Protein AF-A0A6P6IED6-F1 (afdb_monomer_lite)

InterPro domains:
  IPR001197 Large ribosomal subunit protein uL16, eukaryota/archaea [PIRSF005590] (1-145)
  IPR001197 Large ribosomal subunit protein uL16, eukaryota/archaea [PTHR11726] (31-152)
  IPR016180 Large ribosomal subunit protein uL16 domain [cd01433] (30-129)
  IPR036920 Large ribosomal subunit protein uL16 superfamily [G3DSA:3.90.1170.10] (1-31)
  IPR036920 Large ribosomal subunit protein uL16 superfamily [G3DSA:3.90.1170.10] (32-152)
  IPR036920 Large ribosomal subunit protein uL16 superfamily [SSF54686] (5-137)
  IPR047873 Large ribosomal subunit protein uL16 [PF00252] (30-129)

Organism: Puma concolor (NCBI:txid9696)

Structure (mmCIF, N/CA/C/O backbone):
data_AF-A0A6P6IED6-F1
#
_entry.id   AF-A0A6P6IED6-F1
#
loop_
_atom_site.group_PDB
_atom_site.id
_atom_site.type_symbol
_atom_site.label_atom_id
_atom_site.label_alt_id
_atom_site.label_comp_id
_atom_site.label_asym_id
_atom_site.label_entity_id
_atom_site.label_seq_id
_atom_site.pdbx_PDB_ins_code
_atom_site.Cartn_x
_atom_site.Cartn_y
_atom_site.Cartn_z
_atom_site.occupancy
_atom_site.B_iso_or_equiv
_atom_site.auth_seq_id
_atom_site.auth_comp_id
_atom_site.auth_asym_id
_atom_site.auth_atom_id
_atom_site.pdbx_PDB_model_num
ATOM 1 N N . MET A 1 1 ? 22.866 4.265 -9.797 1.00 45.56 1 MET A N 1
ATOM 2 C CA . MET A 1 1 ? 21.842 4.056 -10.848 1.00 45.56 1 MET A CA 1
ATOM 3 C C . MET A 1 1 ? 20.463 4.073 -10.211 1.00 45.56 1 MET A C 1
ATOM 5 O O . MET A 1 1 ? 20.158 3.174 -9.435 1.00 45.56 1 MET A O 1
ATOM 9 N N . GLY A 1 2 ? 19.690 5.131 -10.459 1.00 63.53 2 GLY A N 1
ATOM 10 C CA . GLY A 1 2 ? 18.388 5.345 -9.825 1.00 63.53 2 GLY A CA 1
ATOM 11 C C . GLY A 1 2 ? 17.349 4.283 -10.192 1.00 63.53 2 GLY A C 1
ATOM 12 O O . GLY A 1 2 ? 17.486 3.552 -11.174 1.00 63.53 2 GLY A O 1
ATOM 13 N N . HIS A 1 3 ? 16.295 4.196 -9.385 1.00 71.56 3 HIS A N 1
ATOM 14 C CA . HIS A 1 3 ? 15.111 3.421 -9.741 1.00 71.56 3 HIS A CA 1
ATOM 15 C C . HIS A 1 3 ? 14.351 4.121 -10.872 1.00 71.56 3 HIS A C 1
ATOM 17 O O . HIS A 1 3 ? 14.250 5.348 -10.888 1.00 71.56 3 HIS A O 1
ATOM 23 N N . HIS A 1 4 ? 13.789 3.343 -11.803 1.00 77.88 4 HIS A N 1
ATOM 24 C CA . HIS A 1 4 ? 12.856 3.892 -12.787 1.00 77.88 4 HIS A CA 1
ATOM 25 C C . HIS A 1 4 ? 11.674 4.571 -12.077 1.00 77.88 4 HIS A C 1
ATOM 27 O O . HIS A 1 4 ? 11.234 4.073 -11.033 1.00 77.88 4 HIS A O 1
ATOM 33 N N . PRO A 1 5 ? 11.120 5.659 -12.643 1.00 81.50 5 PRO A N 1
ATOM 34 C CA . PRO A 1 5 ? 9.995 6.347 -12.033 1.00 81.50 5 PRO A CA 1
ATOM 35 C C . PRO A 1 5 ? 8.800 5.394 -11.848 1.00 81.50 5 PRO A C 1
ATOM 37 O O . PRO A 1 5 ? 8.508 4.607 -12.756 1.00 81.50 5 PRO A O 1
ATOM 40 N N . PRO A 1 6 ? 8.048 5.484 -10.733 1.00 77.56 6 PRO A N 1
ATOM 41 C CA . PRO A 1 6 ? 6.938 4.570 -10.447 1.00 77.56 6 PRO A CA 1
ATOM 42 C C . PRO A 1 6 ? 5.853 4.515 -11.532 1.00 77.56 6 PRO A C 1
ATOM 44 O O . PRO A 1 6 ? 5.178 3.497 -11.672 1.00 77.56 6 PRO A O 1
ATOM 47 N N . ARG A 1 7 ? 5.724 5.571 -12.351 1.00 78.62 7 ARG A N 1
ATOM 48 C CA . ARG A 1 7 ? 4.778 5.641 -13.479 1.00 78.62 7 ARG A CA 1
ATOM 49 C C . ARG A 1 7 ? 4.926 4.477 -14.467 1.00 78.62 7 ARG A C 1
ATOM 51 O O . ARG A 1 7 ? 3.929 4.025 -15.018 1.00 78.62 7 ARG A O 1
ATOM 58 N N . CYS A 1 8 ? 6.144 3.958 -14.652 1.00 83.19 8 CYS A N 1
ATOM 59 C CA . CYS A 1 8 ? 6.416 2.831 -15.550 1.00 83.19 8 CYS A CA 1
ATOM 60 C C . CYS A 1 8 ? 5.739 1.529 -15.086 1.00 83.19 8 CYS A C 1
ATOM 62 O O . CYS A 1 8 ? 5.465 0.656 -15.905 1.00 83.19 8 CYS A O 1
ATOM 64 N N . TYR A 1 9 ? 5.451 1.406 -13.786 1.00 83.38 9 TYR A N 1
ATOM 65 C CA . TYR A 1 9 ? 4.943 0.184 -13.152 1.00 83.38 9 TYR A CA 1
ATOM 66 C C . TYR A 1 9 ? 3.594 0.385 -12.460 1.00 83.38 9 TYR A C 1
ATOM 68 O O . TYR A 1 9 ? 3.174 -0.463 -11.676 1.00 83.38 9 TYR A O 1
ATOM 76 N N . TRP A 1 10 ? 2.924 1.509 -12.721 1.00 77.75 10 TRP A N 1
ATOM 77 C CA . TRP A 1 10 ? 1.711 1.885 -11.999 1.00 77.75 10 TRP A CA 1
ATOM 78 C C . TRP A 1 10 ? 0.538 0.934 -12.277 1.00 77.75 10 TRP A C 1
ATOM 80 O O . TRP A 1 10 ? -0.218 0.593 -11.370 1.00 77.75 10 TRP A O 1
ATOM 90 N N . TYR A 1 11 ? 0.422 0.451 -13.515 1.00 83.75 11 TYR A N 1
ATOM 91 C CA . TYR A 1 11 ? -0.678 -0.407 -13.947 1.00 83.75 11 TYR A CA 1
ATOM 92 C C . TYR A 1 11 ? -0.286 -1.886 -13.994 1.00 83.75 11 TYR A C 1
ATOM 94 O O . TYR A 1 11 ? 0.774 -2.263 -14.500 1.00 83.75 11 TYR A O 1
ATOM 102 N N . CYS A 1 12 ? -1.190 -2.752 -13.532 1.00 85.75 12 CYS A N 1
ATOM 103 C CA . CYS A 1 12 ? -1.029 -4.204 -13.590 1.00 85.75 12 CYS A CA 1
ATOM 104 C C . CYS A 1 12 ? -1.282 -4.740 -15.011 1.00 85.75 12 CYS A C 1
ATOM 106 O O . CYS A 1 12 ? -2.368 -5.231 -15.291 1.00 85.75 12 CYS A O 1
ATOM 108 N N . LYS A 1 13 ? -0.283 -4.664 -15.901 1.00 88.00 13 LYS A N 1
ATOM 109 C CA . LYS A 1 13 ? -0.409 -5.126 -17.301 1.00 88.00 13 LYS A CA 1
ATOM 110 C C . LYS A 1 13 ? 0.009 -6.587 -17.514 1.00 88.00 13 LYS A C 1
ATOM 112 O O . LYS A 1 13 ? -0.632 -7.330 -18.243 1.00 88.00 13 LYS A O 1
ATOM 117 N N . ASN A 1 14 ? 1.089 -7.010 -16.859 1.00 87.94 14 ASN A N 1
ATOM 118 C CA . ASN A 1 14 ? 1.697 -8.325 -17.091 1.00 87.94 14 ASN A CA 1
ATOM 119 C C . ASN A 1 14 ? 1.088 -9.409 -16.189 1.00 87.94 14 ASN A C 1
ATOM 121 O O . ASN A 1 14 ? 0.513 -9.108 -15.141 1.00 87.94 14 ASN A O 1
ATOM 125 N N . LYS A 1 15 ? 1.300 -10.691 -16.510 1.00 88.94 15 LYS A N 1
ATOM 126 C CA . LYS A 1 15 ? 0.989 -11.809 -15.594 1.00 88.94 15 LYS A CA 1
ATOM 127 C C . LYS A 1 15 ? 1.774 -11.689 -14.278 1.00 88.94 15 LYS A C 1
ATOM 129 O O . LYS A 1 15 ? 2.833 -11.055 -14.230 1.00 88.94 15 LYS A O 1
ATOM 134 N N . ARG A 1 16 ? 1.240 -12.259 -13.189 1.00 84.94 16 ARG A N 1
ATOM 135 C CA . ARG A 1 16 ? 1.924 -12.265 -11.884 1.00 84.94 16 ARG A CA 1
ATOM 136 C C . ARG A 1 16 ? 3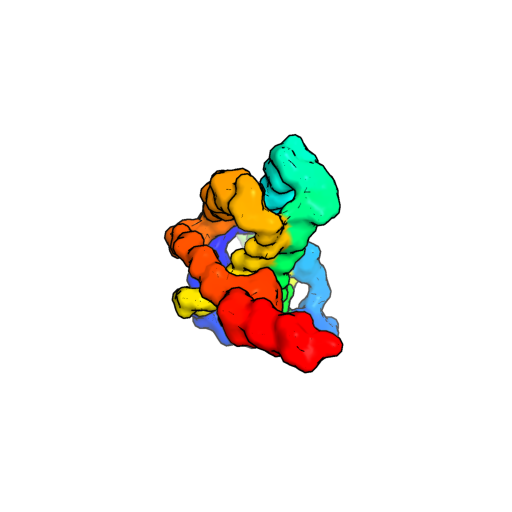.242 -13.033 -12.013 1.00 84.94 16 ARG A C 1
ATOM 138 O O . ARG A 1 16 ? 3.270 -14.143 -12.525 1.00 84.94 16 ARG A O 1
ATOM 145 N N . ARG A 1 17 ? 4.322 -12.418 -11.539 1.00 82.81 17 ARG A N 1
ATOM 146 C CA . ARG A 1 17 ? 5.666 -13.007 -11.459 1.00 82.81 17 ARG A CA 1
ATOM 147 C C . ARG A 1 17 ? 6.138 -12.925 -10.009 1.00 82.81 17 ARG A C 1
ATOM 149 O O . ARG A 1 17 ? 6.575 -11.838 -9.626 1.00 82.81 17 ARG A O 1
ATOM 156 N N . PRO A 1 18 ? 5.928 -13.966 -9.186 1.00 81.56 18 PRO A N 1
ATOM 157 C CA . PRO A 1 18 ? 6.384 -13.972 -7.803 1.00 81.56 18 PRO A CA 1
ATOM 158 C C . PRO A 1 18 ? 7.907 -14.110 -7.727 1.00 81.56 18 PRO A C 1
ATOM 160 O O . PRO A 1 18 ? 8.547 -14.523 -8.697 1.00 81.56 18 PRO A O 1
ATOM 163 N N . LYS A 1 19 ? 8.494 -13.798 -6.566 1.00 67.81 19 LYS A N 1
ATOM 164 C CA . LYS A 1 19 ? 9.840 -14.296 -6.265 1.00 67.81 19 LYS A CA 1
ATOM 165 C C . LYS A 1 19 ? 9.849 -15.814 -6.387 1.00 67.81 19 LYS A C 1
ATOM 167 O O . LYS A 1 19 ? 8.974 -16.491 -5.859 1.00 67.81 19 LYS A O 1
ATOM 172 N N . SER A 1 20 ? 10.871 -16.320 -7.044 1.00 64.31 20 SER A N 1
ATOM 173 C CA . SER A 1 20 ? 11.161 -17.741 -7.169 1.00 64.31 20 SER A CA 1
ATOM 174 C C . SER A 1 20 ? 12.674 -17.916 -7.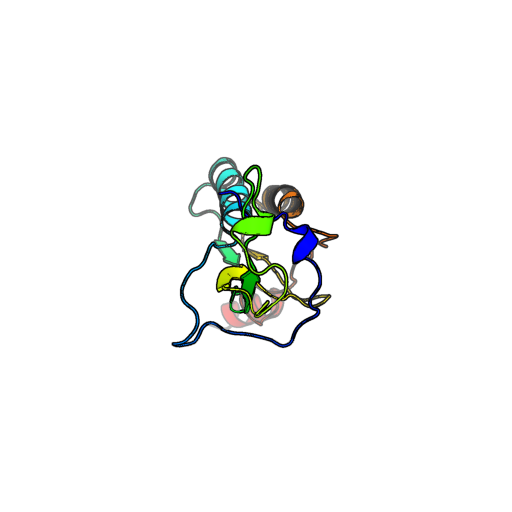101 1.00 64.31 20 SER A C 1
ATOM 176 O O . SER A 1 20 ? 13.411 -16.926 -7.033 1.00 64.31 20 SER A O 1
ATOM 178 N N . CYS A 1 21 ? 13.163 -19.155 -7.152 1.00 54.38 21 CYS A N 1
ATOM 179 C CA . CYS A 1 21 ? 14.597 -19.435 -7.278 1.00 54.38 21 CYS A CA 1
ATOM 180 C C . CYS A 1 21 ? 15.263 -18.661 -8.435 1.00 54.38 21 CYS A C 1
ATOM 182 O O . CYS A 1 21 ? 16.455 -18.373 -8.356 1.00 54.38 21 CYS A O 1
ATOM 184 N N . PHE A 1 22 ? 14.481 -18.236 -9.433 1.00 42.09 22 PHE A N 1
ATOM 185 C CA . PHE A 1 22 ? 14.917 -17.480 -10.605 1.00 42.09 22 PHE A CA 1
ATOM 186 C C . PHE A 1 22 ? 14.984 -15.945 -10.411 1.00 42.09 22 PHE A C 1
ATOM 188 O O . PHE A 1 22 ? 15.583 -15.262 -11.238 1.00 42.09 22 PHE A O 1
ATOM 195 N N . CYS A 1 23 ? 14.413 -15.369 -9.337 1.00 46.62 23 CYS A N 1
ATOM 196 C CA . CYS A 1 23 ? 14.304 -13.908 -9.147 1.00 46.62 23 CYS A CA 1
ATOM 197 C C . CYS A 1 23 ? 14.650 -13.463 -7.707 1.00 46.62 23 CYS A C 1
ATOM 199 O O . CYS A 1 23 ? 13.837 -13.637 -6.795 1.00 46.62 23 CYS A O 1
ATOM 201 N N . ARG A 1 24 ? 15.813 -12.817 -7.492 1.00 35.38 24 ARG A N 1
ATOM 202 C CA . ARG A 1 24 ? 16.283 -12.326 -6.172 1.00 35.38 24 ARG A CA 1
ATOM 203 C C . ARG A 1 24 ? 16.498 -10.793 -6.167 1.00 35.38 24 ARG A C 1
ATOM 205 O O . ARG A 1 24 ? 17.154 -10.275 -7.061 1.00 35.38 24 ARG A O 1
ATOM 212 N N . GLY A 1 25 ? 15.962 -10.084 -5.157 1.00 32.91 25 GLY A N 1
ATOM 213 C CA . GLY A 1 25 ? 16.173 -8.637 -4.883 1.00 32.91 25 GLY A CA 1
ATOM 214 C C . GLY A 1 25 ? 14.882 -7.824 -4.632 1.00 32.91 25 GLY A C 1
ATOM 215 O O . GLY A 1 25 ? 13.945 -7.949 -5.420 1.00 32.91 25 GLY A O 1
ATOM 216 N N . VAL A 1 26 ? 14.792 -7.029 -3.537 1.00 37.03 26 VAL A N 1
ATOM 217 C CA . VAL A 1 26 ? 13.568 -6.264 -3.146 1.00 37.03 26 VAL A CA 1
ATOM 218 C C . VAL A 1 26 ? 13.799 -4.959 -2.384 1.00 37.03 26 VAL A C 1
ATOM 220 O O . VAL A 1 26 ? 14.427 -4.983 -1.331 1.00 37.03 26 VAL A O 1
ATOM 223 N N . PRO A 1 27 ? 13.158 -3.863 -2.827 1.00 45.56 27 PRO A N 1
ATOM 224 C CA . PRO A 1 27 ? 12.800 -2.721 -1.995 1.00 45.56 27 PRO A CA 1
ATOM 225 C C . PRO A 1 27 ? 11.309 -2.721 -1.590 1.00 45.56 27 PRO A C 1
ATOM 227 O O . PRO A 1 27 ? 10.420 -2.987 -2.401 1.00 45.56 27 PRO A O 1
ATOM 230 N N . ASP A 1 28 ? 11.059 -2.392 -0.321 1.00 52.72 28 ASP A N 1
ATOM 231 C CA . ASP A 1 28 ? 9.759 -2.433 0.361 1.00 52.72 28 ASP A CA 1
ATOM 232 C C . ASP A 1 28 ? 8.982 -1.108 0.328 1.00 52.72 28 ASP A C 1
ATOM 234 O O . ASP A 1 28 ? 9.545 -0.023 0.163 1.00 52.72 28 ASP A O 1
ATOM 238 N N . ALA A 1 29 ? 7.679 -1.178 0.632 1.00 65.00 29 ALA A N 1
ATOM 239 C CA . ALA A 1 29 ? 6.800 -0.035 0.916 1.00 65.00 29 ALA A CA 1
ATOM 240 C C . ALA A 1 29 ? 7.116 0.656 2.263 1.00 65.00 29 ALA A C 1
ATOM 242 O O . ALA A 1 29 ? 6.242 0.969 3.075 1.00 65.00 29 ALA A O 1
ATOM 243 N N . LYS A 1 30 ? 8.402 0.890 2.510 1.00 78.19 30 LYS A N 1
ATOM 244 C CA . LYS A 1 30 ? 8.964 1.392 3.761 1.00 78.19 30 LYS A CA 1
ATOM 245 C C . LYS A 1 30 ? 8.532 2.833 4.048 1.00 78.19 30 LYS A C 1
ATOM 247 O O . LYS A 1 30 ? 8.238 3.168 5.192 1.00 78.19 30 LYS A O 1
ATOM 252 N N . ALA A 1 31 ? 8.421 3.667 3.010 1.00 82.00 31 ALA A N 1
ATOM 253 C CA . ALA A 1 31 ? 8.125 5.095 3.146 1.00 82.00 31 ALA A CA 1
ATOM 254 C C . ALA A 1 31 ? 6.747 5.383 3.767 1.00 82.00 31 ALA A C 1
ATOM 256 O O . ALA A 1 31 ? 6.636 6.250 4.634 1.00 82.00 31 ALA A O 1
ATOM 257 N N . VAL A 1 32 ? 5.710 4.638 3.367 1.00 86.12 32 VAL A N 1
ATOM 258 C CA . VAL A 1 32 ? 4.346 4.788 3.904 1.00 86.12 32 VAL A CA 1
ATOM 259 C C . VAL A 1 32 ? 4.337 4.461 5.395 1.00 86.12 32 VAL A C 1
ATOM 261 O O . VAL A 1 32 ? 3.905 5.272 6.214 1.00 86.12 32 VAL A O 1
ATOM 264 N N . ARG A 1 33 ? 4.873 3.287 5.753 1.00 90.12 33 ARG A N 1
ATOM 265 C CA . ARG A 1 33 ? 4.908 2.812 7.138 1.00 90.12 33 ARG A CA 1
ATOM 266 C C . ARG A 1 33 ? 5.718 3.749 8.031 1.00 90.12 33 ARG A C 1
ATOM 268 O O . ARG A 1 33 ? 5.280 4.056 9.132 1.00 90.12 33 ARG A O 1
ATOM 275 N N . MET A 1 34 ? 6.867 4.235 7.557 1.00 92.06 34 MET A N 1
ATOM 276 C CA . MET A 1 34 ? 7.686 5.200 8.298 1.00 92.06 34 MET A CA 1
ATOM 277 C C . MET A 1 34 ? 6.962 6.529 8.521 1.00 92.06 34 MET A C 1
ATOM 279 O O . MET A 1 34 ? 7.047 7.080 9.614 1.00 92.06 34 MET A O 1
ATOM 283 N N . CYS A 1 35 ? 6.246 7.036 7.513 1.00 92.31 35 CYS A N 1
ATOM 284 C CA . CYS A 1 35 ? 5.482 8.276 7.630 1.00 92.31 35 CYS A CA 1
ATOM 285 C C . CYS A 1 35 ? 4.380 8.153 8.687 1.00 92.31 35 CYS A C 1
ATOM 287 O O . CYS A 1 35 ? 4.294 8.999 9.578 1.00 92.31 35 CYS A O 1
ATOM 289 N N . ALA A 1 36 ? 3.611 7.063 8.629 1.00 92.38 36 ALA A N 1
ATOM 290 C CA . ALA A 1 36 ? 2.555 6.797 9.592 1.00 92.38 36 ALA A CA 1
ATOM 291 C C . ALA A 1 36 ? 3.114 6.624 11.017 1.00 92.38 36 ALA A C 1
ATOM 293 O O . ALA A 1 36 ? 2.653 7.270 11.955 1.00 92.38 36 ALA A O 1
ATOM 294 N N . ASN A 1 37 ? 4.174 5.823 11.164 1.00 94.50 37 ASN A N 1
ATOM 295 C CA . ASN A 1 37 ? 4.810 5.568 12.454 1.00 94.50 37 ASN A CA 1
ATOM 296 C C . ASN A 1 37 ? 5.384 6.846 13.082 1.00 94.50 37 ASN A C 1
ATOM 298 O O . ASN A 1 37 ? 5.193 7.092 14.265 1.00 94.50 37 ASN A O 1
ATOM 302 N N . LYS A 1 38 ? 6.059 7.693 12.293 1.00 94.88 38 LYS A N 1
ATOM 303 C CA . LYS A 1 38 ? 6.687 8.922 12.803 1.00 94.88 38 LYS A CA 1
ATOM 304 C C . LYS A 1 38 ? 5.667 9.879 13.426 1.00 94.88 38 LYS A C 1
ATOM 306 O O . LYS A 1 38 ? 5.964 10.488 14.448 1.00 94.88 38 LYS A O 1
ATOM 311 N N . TYR A 1 39 ? 4.493 10.028 12.814 1.00 95.31 39 TYR A N 1
ATOM 312 C CA . TYR A 1 39 ? 3.447 10.897 13.353 1.00 95.31 39 TYR A CA 1
ATOM 313 C C . TYR A 1 39 ? 2.778 10.274 14.583 1.00 95.31 39 TYR A C 1
ATOM 315 O O . TYR A 1 39 ? 2.686 10.923 15.619 1.00 95.31 39 TYR A O 1
ATOM 323 N N . MET A 1 40 ? 2.407 8.995 14.506 1.00 94.19 40 MET A N 1
ATOM 324 C CA . MET A 1 40 ? 1.712 8.320 15.603 1.00 94.19 40 MET A CA 1
ATOM 325 C C . MET A 1 40 ? 2.560 8.192 16.872 1.00 94.19 40 MET A C 1
ATOM 327 O O . MET A 1 40 ? 2.039 8.403 17.961 1.00 94.19 40 MET A O 1
ATOM 331 N N . VAL A 1 41 ? 3.870 7.933 16.756 1.00 95.81 41 VAL A N 1
ATOM 332 C CA . VAL A 1 41 ? 4.775 7.926 17.921 1.00 95.81 41 VAL A CA 1
ATOM 333 C C . VAL A 1 41 ? 4.828 9.300 18.588 1.00 95.81 41 VAL A C 1
ATOM 335 O O . VAL A 1 41 ? 4.852 9.371 19.812 1.00 95.81 41 VAL A O 1
ATOM 338 N N . LYS A 1 42 ? 4.816 10.385 17.802 1.00 94.94 42 LYS A N 1
ATOM 339 C CA . LYS A 1 42 ? 4.847 11.752 18.335 1.00 94.94 42 LYS A CA 1
ATOM 340 C C . LYS A 1 42 ? 3.540 12.129 19.040 1.00 94.94 42 LYS A C 1
ATOM 342 O O . LYS A 1 42 ? 3.593 12.811 20.053 1.00 94.94 42 LYS A O 1
ATOM 347 N N . SER A 1 43 ? 2.394 11.727 18.492 1.00 92.44 43 SER A N 1
ATOM 348 C CA . SER A 1 43 ? 1.080 12.144 18.999 1.00 92.44 43 SER A CA 1
ATOM 349 C C . SER A 1 43 ? 0.530 11.237 20.098 1.00 92.44 43 SER A C 1
ATOM 351 O O . SER A 1 43 ? -0.007 11.730 21.080 1.00 92.44 43 SER A O 1
ATOM 353 N N . CYS A 1 44 ? 0.645 9.918 19.944 1.00 91.06 44 CYS A N 1
ATOM 354 C CA . CYS A 1 44 ? -0.041 8.941 20.796 1.00 91.06 44 CYS A CA 1
ATOM 355 C C . CYS A 1 44 ? 0.912 8.107 21.665 1.00 91.06 44 CYS A C 1
ATOM 357 O O . CYS A 1 44 ? 0.448 7.287 22.456 1.00 91.06 44 CYS A O 1
ATOM 359 N N . GLY A 1 45 ? 2.227 8.267 21.493 1.00 92.31 45 GLY A N 1
ATOM 360 C CA . GLY A 1 45 ? 3.230 7.387 22.090 1.00 92.31 45 GLY A CA 1
ATOM 361 C C . GLY A 1 45 ? 3.337 6.039 21.368 1.00 92.31 45 GLY A C 1
ATOM 362 O O . GLY A 1 45 ? 2.460 5.639 20.602 1.00 92.31 45 GLY A O 1
ATOM 363 N N . LYS A 1 46 ? 4.447 5.328 21.589 1.00 91.12 46 LYS A N 1
ATOM 364 C CA . LYS A 1 46 ? 4.784 4.082 20.875 1.00 91.12 46 LYS A CA 1
ATOM 365 C C . LYS A 1 46 ? 3.762 2.958 21.097 1.00 91.12 46 LYS A C 1
ATOM 367 O O . LYS A 1 46 ? 3.486 2.215 20.161 1.00 91.12 46 LYS A O 1
ATOM 372 N N . ASP A 1 47 ? 3.178 2.885 22.290 1.00 92.12 47 ASP A N 1
ATOM 373 C CA . ASP A 1 47 ? 2.245 1.820 22.689 1.00 92.12 47 ASP A CA 1
ATOM 374 C C . ASP A 1 47 ? 0.770 2.199 22.461 1.00 92.12 47 ASP A C 1
ATOM 376 O O . ASP A 1 47 ? -0.142 1.412 22.707 1.00 92.12 47 ASP A O 1
ATOM 380 N N . GLY A 1 48 ? 0.512 3.413 21.964 1.00 91.12 48 GLY A N 1
ATOM 381 C CA . GLY A 1 48 ? -0.840 3.937 21.763 1.00 91.12 48 GLY A CA 1
ATOM 382 C C . GL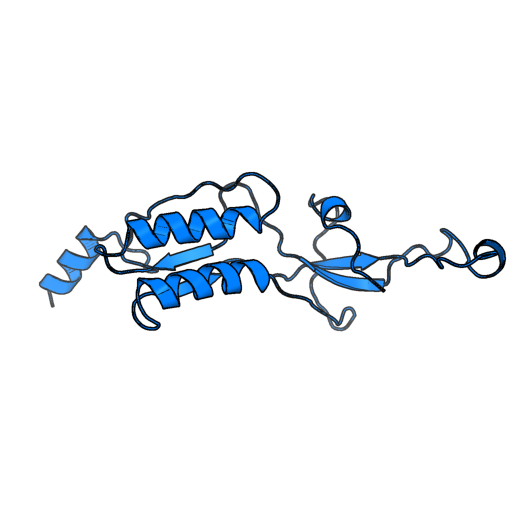Y A 1 48 ? -1.540 3.437 20.496 1.00 91.12 48 GLY A C 1
ATOM 383 O O . GLY A 1 48 ? -2.701 3.791 20.260 1.00 91.12 48 GLY A O 1
ATOM 384 N N . PHE A 1 49 ? -0.851 2.666 19.649 1.00 94.62 49 PHE A N 1
ATOM 385 C CA . PHE A 1 49 ? -1.349 2.290 18.330 1.00 94.62 49 PHE A CA 1
ATOM 386 C C . PHE A 1 49 ? -0.712 1.008 17.778 1.00 94.62 49 PHE A C 1
ATOM 388 O O . PHE A 1 49 ? 0.408 0.640 18.118 1.00 94.62 49 PHE A O 1
ATOM 395 N N . CYS A 1 50 ? -1.401 0.369 16.831 1.00 92.94 50 CYS A N 1
ATOM 396 C CA . CYS A 1 50 ? -0.856 -0.724 16.033 1.00 92.94 50 CYS A CA 1
ATOM 397 C C . CYS A 1 50 ? -1.074 -0.459 14.537 1.00 92.94 50 CYS A C 1
ATOM 399 O O . CYS A 1 50 ? -2.198 -0.205 14.102 1.00 92.94 50 CYS A O 1
ATOM 401 N N . ILE A 1 51 ? 0.001 -0.512 13.741 1.00 93.00 51 ILE A N 1
ATOM 402 C CA . ILE A 1 51 ? -0.037 -0.348 12.277 1.00 93.00 51 ILE A CA 1
ATOM 403 C C . ILE A 1 51 ? 0.259 -1.691 11.621 1.00 93.00 51 ILE A C 1
ATOM 405 O O . ILE A 1 51 ? 1.330 -2.266 11.825 1.00 93.00 51 ILE A O 1
ATOM 409 N N . GLN A 1 52 ? -0.639 -2.134 10.745 1.00 91.56 52 GLN A N 1
ATOM 410 C CA . GLN A 1 52 ? -0.460 -3.327 9.932 1.00 91.56 52 GLN A CA 1
ATOM 411 C C . GLN A 1 52 ? -0.570 -2.990 8.442 1.00 91.56 52 GLN A C 1
ATOM 413 O O . GLN A 1 52 ? -1.596 -2.513 7.955 1.00 91.56 52 GLN A O 1
ATOM 418 N N . MET A 1 53 ? 0.489 -3.294 7.694 1.00 89.69 53 MET A N 1
ATOM 419 C CA . MET A 1 53 ? 0.436 -3.317 6.232 1.00 89.69 53 MET A CA 1
ATOM 420 C C . MET A 1 53 ? -0.224 -4.628 5.806 1.00 89.69 53 MET A C 1
ATOM 422 O O . MET A 1 53 ? 0.240 -5.703 6.179 1.00 89.69 53 MET A O 1
ATOM 426 N N . ARG A 1 54 ? -1.337 -4.546 5.072 1.00 89.00 54 ARG A N 1
ATOM 427 C CA . ARG A 1 54 ? -2.128 -5.726 4.681 1.00 89.00 54 ARG A CA 1
ATOM 428 C C . ARG A 1 54 ? -1.633 -6.351 3.381 1.00 89.00 54 ARG A C 1
ATOM 430 O O . ARG A 1 54 ? -1.770 -7.555 3.184 1.00 89.00 54 ARG A O 1
ATOM 437 N N . PHE A 1 55 ? -1.043 -5.554 2.494 1.00 85.06 55 PHE A N 1
ATOM 438 C CA . PHE A 1 55 ? -0.474 -6.061 1.252 1.00 85.06 55 PHE A CA 1
ATOM 439 C C . PHE A 1 55 ? 0.954 -6.570 1.450 1.00 85.06 55 PHE A C 1
ATOM 441 O O . PHE A 1 55 ? 1.705 -6.047 2.271 1.00 85.06 55 PHE A O 1
ATOM 448 N N . HIS A 1 56 ? 1.345 -7.539 0.625 1.00 83.81 56 HIS A N 1
ATOM 449 C CA . HIS A 1 56 ? 2.719 -8.023 0.540 1.00 83.81 56 HIS A CA 1
ATOM 450 C C . HIS A 1 56 ? 3.250 -7.877 -0.896 1.00 83.81 56 HIS A C 1
ATOM 452 O O . HIS A 1 56 ? 2.551 -8.229 -1.855 1.00 83.81 56 HIS A O 1
ATOM 458 N N . PRO A 1 57 ? 4.470 -7.340 -1.083 1.00 85.38 57 PRO A N 1
ATOM 459 C CA . PRO A 1 57 ? 5.049 -7.120 -2.401 1.00 85.38 57 PRO A CA 1
ATOM 460 C C . PRO A 1 57 ? 5.660 -8.413 -2.955 1.00 85.38 57 PRO A C 1
ATOM 462 O O . PRO A 1 57 ? 6.862 -8.648 -2.872 1.00 85.38 57 PRO A O 1
ATOM 465 N N . PHE A 1 58 ? 4.826 -9.269 -3.545 1.00 83.81 58 PHE A N 1
ATOM 466 C CA . PHE A 1 58 ? 5.304 -10.516 -4.148 1.00 83.81 58 PHE A CA 1
ATOM 467 C C . PHE A 1 58 ? 5.717 -10.374 -5.612 1.00 83.81 58 PHE A C 1
ATOM 469 O O . PHE A 1 58 ? 6.507 -11.180 -6.096 1.00 83.81 58 PHE A O 1
ATOM 476 N N . HIS A 1 59 ? 5.201 -9.378 -6.336 1.00 85.62 59 HIS A N 1
ATOM 477 C CA . HIS A 1 59 ? 5.417 -9.288 -7.775 1.00 85.62 59 HIS A CA 1
ATOM 478 C C . HIS A 1 59 ? 6.751 -8.624 -8.114 1.00 85.62 59 HIS A C 1
ATOM 480 O O . HIS A 1 59 ? 6.967 -7.477 -7.749 1.00 85.62 59 HIS A O 1
ATOM 486 N N . VAL A 1 60 ? 7.611 -9.309 -8.864 1.00 86.69 60 VAL A N 1
ATOM 487 C CA . VAL A 1 60 ? 8.908 -8.792 -9.311 1.00 86.69 60 VAL A CA 1
ATOM 488 C C . VAL A 1 60 ? 8.768 -7.998 -10.614 1.00 86.69 60 VAL A C 1
ATOM 490 O O . VAL A 1 60 ? 8.178 -8.471 -11.589 1.00 86.69 60 VAL A O 1
ATOM 493 N N . ILE A 1 61 ? 9.349 -6.800 -10.626 1.00 86.00 61 ILE A N 1
ATOM 494 C CA . ILE A 1 61 ? 9.507 -5.924 -11.786 1.00 86.00 61 ILE A CA 1
ATOM 495 C C . ILE A 1 61 ? 10.828 -6.233 -12.474 1.00 86.00 61 ILE A C 1
ATOM 497 O O . ILE A 1 61 ? 11.861 -6.381 -11.815 1.00 86.00 61 ILE A O 1
ATOM 501 N N . LEU A 1 62 ? 10.796 -6.255 -13.805 1.00 87.00 62 LEU A N 1
ATOM 502 C CA . LEU A 1 62 ? 11.977 -6.443 -14.634 1.00 87.00 62 LEU A CA 1
ATOM 503 C C . LEU A 1 62 ? 12.281 -5.190 -15.445 1.00 87.00 62 LEU A C 1
ATOM 505 O O . LEU A 1 62 ? 11.367 -4.475 -15.854 1.00 87.00 62 LEU A O 1
ATOM 509 N N . ILE A 1 63 ? 13.567 -4.953 -15.681 1.00 88.94 63 ILE A N 1
ATOM 510 C CA . ILE A 1 63 ? 14.070 -3.819 -16.451 1.00 88.94 63 ILE A CA 1
ATOM 511 C C . ILE A 1 63 ? 15.135 -4.318 -17.415 1.00 88.94 63 ILE A C 1
ATOM 513 O O . ILE A 1 63 ? 16.096 -4.969 -17.000 1.00 88.94 63 ILE A O 1
ATOM 517 N N . ASN A 1 64 ? 14.976 -3.989 -18.694 1.00 90.50 64 ASN A N 1
ATOM 518 C CA . ASN A 1 64 ? 16.074 -4.043 -19.648 1.00 90.50 64 ASN A CA 1
ATOM 519 C C . ASN A 1 64 ? 16.838 -2.714 -19.542 1.00 90.50 64 ASN A C 1
ATOM 521 O O . ASN A 1 64 ? 16.330 -1.679 -19.971 1.00 90.50 64 ASN A O 1
ATOM 525 N N . LYS A 1 65 ? 17.983 -2.708 -18.848 1.00 87.19 65 LYS A N 1
ATOM 526 C CA . LYS A 1 65 ? 18.737 -1.470 -18.604 1.00 87.19 65 LYS A CA 1
ATOM 527 C C . LYS A 1 65 ? 19.523 -1.093 -19.852 1.00 87.19 65 LYS A C 1
ATOM 529 O O . LYS A 1 65 ? 20.396 -1.850 -20.260 1.00 87.19 65 LYS A O 1
ATOM 534 N N . MET A 1 66 ? 19.236 0.091 -20.387 1.00 88.06 66 MET A N 1
ATOM 535 C CA . MET A 1 66 ? 20.035 0.705 -21.444 1.00 88.06 66 MET A CA 1
ATOM 536 C C . MET A 1 66 ? 21.277 1.388 -20.864 1.00 88.06 66 MET A C 1
ATOM 538 O O . MET A 1 66 ? 21.228 1.920 -19.750 1.00 88.06 66 MET A O 1
ATOM 542 N N . LEU A 1 67 ? 22.376 1.384 -21.616 1.00 88.75 67 LEU A N 1
ATOM 543 C CA . LEU A 1 67 ? 23.567 2.161 -21.297 1.00 88.75 67 LEU A CA 1
ATOM 544 C C . LEU A 1 67 ? 23.297 3.642 -21.570 1.00 88.75 67 LEU A C 1
ATOM 546 O O . LEU A 1 67 ? 22.819 4.018 -22.636 1.00 88.75 67 LEU A O 1
ATOM 550 N N . SER A 1 68 ? 23.609 4.489 -20.594 1.00 88.00 68 SER A N 1
ATOM 551 C CA . SER A 1 68 ? 23.490 5.944 -20.700 1.00 88.00 68 SER A CA 1
ATOM 552 C C . SER A 1 68 ? 24.875 6.572 -20.874 1.00 88.00 68 SER A C 1
ATOM 554 O O . SER A 1 68 ? 25.341 7.302 -19.999 1.00 88.00 68 SER A O 1
ATOM 556 N N . CYS A 1 69 ? 25.569 6.226 -21.959 1.00 90.50 69 CYS A N 1
ATOM 557 C CA . CYS A 1 69 ? 26.872 6.786 -22.325 1.00 90.50 69 CYS A CA 1
ATOM 558 C C . CYS A 1 69 ? 26.894 7.210 -23.802 1.00 90.50 69 CYS A C 1
ATOM 560 O O . CYS A 1 69 ? 26.110 6.714 -24.613 1.00 90.50 69 CYS A O 1
ATOM 562 N N . ALA A 1 70 ? 27.785 8.139 -24.158 1.00 92.44 70 ALA A N 1
ATOM 563 C CA . ALA A 1 70 ? 27.992 8.513 -25.555 1.00 92.44 70 ALA A CA 1
ATOM 564 C C . ALA A 1 70 ? 28.492 7.294 -26.351 1.00 92.44 70 ALA A C 1
ATOM 566 O O . ALA A 1 70 ? 29.410 6.602 -25.915 1.00 92.44 70 ALA A O 1
ATOM 567 N N . GLY A 1 71 ? 27.870 7.013 -27.500 1.00 92.19 71 GLY A N 1
ATOM 568 C CA . GLY A 1 71 ? 28.183 5.828 -28.306 1.00 92.19 71 GLY A CA 1
ATOM 569 C C . GLY A 1 71 ? 27.588 4.510 -27.787 1.00 92.19 71 GLY A C 1
ATOM 570 O O . GLY A 1 71 ? 28.038 3.449 -28.216 1.00 92.19 71 GLY A O 1
ATOM 571 N N . ALA A 1 72 ? 26.582 4.552 -26.901 1.00 91.69 72 ALA A N 1
ATOM 572 C CA . ALA A 1 72 ? 25.895 3.362 -26.380 1.00 91.69 72 ALA A CA 1
ATOM 573 C C . ALA A 1 72 ? 25.383 2.412 -27.477 1.00 91.69 72 ALA A C 1
ATOM 575 O O . ALA A 1 72 ? 25.429 1.196 -27.294 1.00 91.69 72 ALA A O 1
ATOM 576 N N . ASP A 1 73 ? 24.979 2.949 -28.631 1.00 90.94 73 ASP A N 1
ATOM 577 C CA . ASP A 1 73 ? 24.491 2.166 -29.775 1.00 90.94 73 ASP A CA 1
ATOM 578 C C . ASP A 1 73 ? 25.532 1.178 -30.321 1.00 90.94 73 ASP A C 1
ATOM 580 O O . ASP A 1 73 ? 25.175 0.158 -30.900 1.00 90.94 73 ASP A O 1
ATOM 584 N N . ARG A 1 74 ? 26.830 1.444 -30.111 1.00 91.56 74 ARG A N 1
ATOM 585 C CA . ARG A 1 74 ? 27.919 0.539 -30.516 1.00 91.56 74 ARG A CA 1
ATOM 586 C C . ARG A 1 74 ? 28.171 -0.583 -29.511 1.00 91.56 74 ARG A C 1
ATOM 588 O O . ARG A 1 74 ? 28.771 -1.591 -29.862 1.00 91.56 74 ARG A O 1
ATOM 595 N N . LEU A 1 75 ? 27.775 -0.381 -28.255 1.00 87.69 75 LEU A N 1
ATOM 596 C CA . LEU A 1 75 ? 28.108 -1.257 -27.127 1.00 87.69 75 LEU A CA 1
ATOM 597 C C . LEU A 1 75 ? 26.932 -2.129 -26.685 1.00 87.69 75 LEU A C 1
ATOM 599 O O . LEU A 1 75 ? 27.133 -3.131 -26.000 1.00 87.69 75 LEU A O 1
ATOM 603 N N . GLN A 1 76 ? 25.706 -1.742 -27.031 1.00 89.12 76 GLN A N 1
ATOM 604 C CA . GLN A 1 76 ? 24.498 -2.411 -26.583 1.00 89.12 76 GLN A CA 1
ATOM 605 C C . GLN A 1 76 ? 23.695 -2.973 -27.754 1.00 89.12 76 GLN A C 1
ATOM 607 O O . GLN A 1 76 ? 23.497 -2.324 -28.771 1.00 89.12 76 GLN A O 1
ATOM 612 N N . THR A 1 77 ? 23.106 -4.148 -27.556 1.00 85.50 77 THR A N 1
ATOM 613 C CA . THR A 1 77 ? 22.262 -4.840 -28.540 1.00 85.50 77 THR A CA 1
ATOM 614 C C . THR A 1 77 ? 20.835 -4.289 -28.679 1.00 85.50 77 THR A C 1
ATOM 616 O O . THR A 1 77 ? 19.967 -4.926 -29.277 1.00 85.50 77 THR A O 1
ATOM 619 N N . GLY A 1 78 ? 20.566 -3.106 -28.118 1.00 87.25 78 GLY A N 1
ATOM 620 C CA . GLY A 1 78 ? 19.252 -2.468 -28.141 1.00 87.25 78 GLY A CA 1
ATOM 621 C C . GLY A 1 78 ? 18.140 -3.363 -27.580 1.00 87.25 78 GLY A C 1
ATOM 622 O O . GLY A 1 78 ? 18.131 -3.709 -26.396 1.00 87.25 78 GLY A O 1
ATOM 623 N N . VAL A 1 79 ? 17.175 -3.714 -28.435 1.00 89.62 79 VAL A N 1
ATOM 624 C CA . VAL A 1 79 ? 15.976 -4.503 -28.082 1.00 89.62 79 VAL A CA 1
ATOM 625 C C . VAL A 1 79 ? 16.180 -6.010 -28.312 1.00 89.62 79 VAL A C 1
ATOM 627 O O . VAL A 1 79 ? 15.340 -6.825 -27.925 1.00 89.62 79 VAL A O 1
ATOM 630 N N . TRP A 1 80 ? 17.296 -6.431 -28.907 1.00 89.69 80 TRP A N 1
ATOM 631 C CA . TRP A 1 80 ? 17.562 -7.856 -29.078 1.00 89.69 80 TRP A CA 1
ATOM 632 C C . TRP A 1 80 ? 17.800 -8.518 -27.713 1.00 89.69 80 TRP A C 1
ATOM 634 O O . TRP A 1 80 ? 18.581 -8.026 -26.901 1.00 89.69 80 TRP A O 1
ATOM 644 N N . GLY A 1 81 ? 17.068 -9.599 -27.416 1.00 88.00 81 GLY A N 1
ATOM 645 C CA . GLY A 1 81 ? 17.095 -10.223 -26.087 1.00 88.00 81 GLY A CA 1
ATOM 646 C C . GLY A 1 81 ? 16.497 -9.353 -24.968 1.00 88.00 81 GLY A C 1
ATOM 647 O O . GLY A 1 81 ? 16.946 -9.440 -23.829 1.00 88.00 81 GLY A O 1
ATOM 648 N N . ALA A 1 82 ? 15.474 -8.535 -25.258 1.00 90.06 82 ALA A N 1
ATOM 649 C CA . ALA A 1 82 ? 14.868 -7.546 -24.346 1.00 90.06 82 ALA A CA 1
ATOM 650 C C . ALA A 1 82 ? 14.219 -8.073 -23.045 1.00 90.06 82 ALA A C 1
ATOM 652 O O . ALA A 1 82 ? 13.515 -7.325 -22.354 1.00 90.06 82 ALA A O 1
ATOM 653 N N . PHE A 1 83 ? 14.420 -9.337 -22.669 1.00 89.12 83 PHE A N 1
ATOM 654 C CA . PHE A 1 83 ? 13.941 -9.826 -21.385 1.00 89.12 83 PHE A CA 1
ATOM 655 C C . PHE A 1 83 ? 14.705 -9.141 -20.246 1.00 89.12 83 PHE A C 1
ATOM 657 O O . PHE A 1 83 ? 15.907 -9.319 -20.065 1.00 89.12 83 PHE A O 1
ATOM 664 N N . GLY A 1 84 ? 13.987 -8.325 -19.476 1.00 88.69 84 GLY A N 1
ATOM 665 C CA . GLY A 1 84 ? 14.592 -7.540 -18.407 1.00 88.69 84 GLY A CA 1
ATOM 666 C C . GLY A 1 84 ? 15.143 -8.393 -17.263 1.00 88.69 84 GLY A C 1
ATOM 667 O O . GLY A 1 84 ? 14.685 -9.504 -17.006 1.00 88.69 84 GLY A O 1
ATOM 668 N N . LYS A 1 85 ? 16.076 -7.819 -16.504 1.00 87.25 85 LYS A N 1
ATOM 669 C CA . LYS A 1 85 ? 16.564 -8.381 -15.237 1.00 87.25 85 LYS A CA 1
ATOM 670 C C . LYS A 1 85 ? 15.687 -7.900 -14.074 1.00 87.25 85 LYS A C 1
ATOM 672 O O . LYS A 1 85 ? 15.161 -6.786 -14.144 1.00 87.25 85 LYS A O 1
ATOM 677 N N . PRO A 1 86 ? 15.509 -8.694 -13.006 1.00 87.81 86 PRO A N 1
ATOM 678 C CA . PRO A 1 86 ? 14.729 -8.275 -11.844 1.00 87.81 86 PRO A CA 1
ATOM 679 C C . PRO A 1 86 ? 15.379 -7.062 -11.157 1.00 87.81 86 PRO A C 1
ATOM 681 O O . PRO A 1 86 ? 16.562 -7.094 -10.833 1.00 87.81 86 PRO A O 1
ATOM 684 N N . GLN A 1 87 ? 14.608 -5.993 -10.931 1.00 82.81 87 GLN A N 1
ATOM 685 C CA . GLN A 1 87 ? 15.090 -4.759 -10.284 1.00 82.81 87 GLN A CA 1
ATOM 686 C C . GLN A 1 87 ? 14.464 -4.529 -8.897 1.00 82.81 87 GLN A C 1
ATOM 688 O O . GLN A 1 87 ? 15.079 -3.900 -8.037 1.00 82.81 87 GLN A O 1
ATOM 693 N N . GLY A 1 88 ? 13.234 -4.990 -8.667 1.00 81.50 88 GLY A N 1
ATOM 694 C CA . GLY A 1 88 ? 12.549 -4.814 -7.386 1.00 81.50 88 GLY A CA 1
ATOM 695 C C . GLY A 1 88 ? 11.182 -5.480 -7.357 1.00 81.50 88 GLY A C 1
ATOM 696 O O . GLY A 1 88 ? 10.781 -6.102 -8.338 1.00 81.50 88 GLY A O 1
ATOM 697 N N . THR A 1 89 ? 10.453 -5.343 -6.249 1.00 81.94 89 THR A N 1
ATOM 698 C CA . THR A 1 89 ? 9.090 -5.872 -6.118 1.00 81.94 89 THR A CA 1
ATOM 699 C C . THR A 1 89 ? 8.058 -4.790 -5.904 1.00 81.94 89 THR A C 1
ATOM 701 O O . THR A 1 89 ? 8.327 -3.744 -5.325 1.00 81.94 89 THR A O 1
ATOM 704 N N . VAL A 1 90 ? 6.840 -5.099 -6.322 1.00 83.00 90 VAL A N 1
ATOM 705 C CA . VAL A 1 90 ? 5.651 -4.289 -6.128 1.00 83.00 90 VAL A CA 1
ATOM 706 C C . VAL A 1 90 ? 4.518 -5.172 -5.625 1.00 83.00 90 VAL A C 1
ATOM 708 O O . VAL A 1 90 ? 4.439 -6.373 -5.896 1.00 83.00 90 VAL A O 1
ATOM 711 N N . ALA A 1 91 ? 3.629 -4.560 -4.855 1.00 86.00 91 ALA A N 1
ATOM 712 C CA . ALA A 1 91 ? 2.370 -5.165 -4.472 1.00 86.00 91 ALA A CA 1
ATOM 713 C C . ALA A 1 91 ? 1.300 -4.826 -5.505 1.00 86.00 91 ALA A C 1
ATOM 715 O O . ALA A 1 91 ? 1.150 -3.673 -5.904 1.00 86.00 91 ALA A O 1
ATOM 716 N N . ARG A 1 92 ? 0.545 -5.838 -5.931 1.00 86.75 92 ARG A N 1
ATOM 717 C CA . ARG A 1 92 ? -0.650 -5.627 -6.747 1.00 86.75 92 ARG A CA 1
ATOM 718 C C . ARG A 1 92 ? -1.839 -5.448 -5.820 1.00 86.75 92 ARG A C 1
ATOM 720 O O . ARG A 1 92 ? -2.028 -6.261 -4.918 1.00 86.75 92 ARG A O 1
ATOM 727 N N . VAL A 1 93 ? -2.608 -4.395 -6.055 1.00 84.50 93 VAL A N 1
ATOM 728 C CA . VAL A 1 93 ? -3.765 -4.028 -5.239 1.00 84.50 93 VAL A CA 1
ATOM 729 C C . VAL A 1 93 ? -4.966 -3.871 -6.162 1.00 84.50 93 VAL A C 1
ATOM 731 O O . VAL A 1 93 ? -4.853 -3.267 -7.228 1.00 84.50 93 VAL A O 1
ATOM 734 N N . HIS A 1 94 ? -6.097 -4.444 -5.763 1.00 85.44 94 HIS A N 1
ATOM 735 C CA . HIS A 1 94 ? -7.377 -4.300 -6.451 1.00 85.44 94 HIS A CA 1
ATOM 736 C C . HIS A 1 94 ? -8.194 -3.142 -5.860 1.00 85.44 94 HIS A C 1
ATOM 738 O O . HIS A 1 94 ? -7.943 -2.682 -4.745 1.00 85.44 94 HIS A O 1
ATOM 744 N N . ILE A 1 95 ? -9.193 -2.665 -6.601 1.00 86.88 95 ILE A N 1
ATOM 745 C CA . ILE A 1 95 ? -10.109 -1.629 -6.108 1.00 86.88 95 ILE A CA 1
ATOM 746 C C . ILE A 1 95 ? -10.853 -2.176 -4.879 1.00 86.88 95 ILE A C 1
ATOM 748 O O . ILE A 1 95 ? -11.334 -3.304 -4.896 1.00 86.88 95 ILE A O 1
ATOM 752 N N . GLY A 1 96 ? -10.907 -1.393 -3.799 1.00 84.75 96 GLY A N 1
ATOM 753 C CA . GLY A 1 96 ? -11.541 -1.789 -2.534 1.00 84.75 96 GLY A CA 1
ATOM 754 C C . GLY A 1 96 ? -10.683 -2.677 -1.624 1.00 84.75 96 GLY A C 1
ATOM 755 O O . GLY A 1 96 ? -11.054 -2.916 -0.477 1.00 84.75 96 GLY A O 1
ATOM 756 N N . GLN A 1 97 ? -9.512 -3.131 -2.076 1.00 86.81 97 GLN A N 1
ATOM 757 C CA . GLN A 1 97 ? -8.602 -3.897 -1.233 1.00 86.81 97 GLN A CA 1
ATOM 758 C C . GLN A 1 97 ? -7.951 -2.997 -0.172 1.00 86.81 97 GLN A C 1
ATOM 760 O O . GLN A 1 97 ? -7.391 -1.944 -0.480 1.00 86.81 97 GLN A O 1
ATOM 765 N N . VAL A 1 98 ? -7.976 -3.439 1.087 1.00 89.31 98 VAL A N 1
ATOM 766 C CA . VAL A 1 98 ? -7.353 -2.709 2.198 1.00 89.31 98 VAL A CA 1
ATOM 767 C C . VAL A 1 98 ? -5.831 -2.774 2.079 1.00 89.31 98 VAL A C 1
ATOM 769 O O . VAL A 1 98 ? -5.241 -3.848 1.980 1.00 89.31 98 VAL A O 1
ATOM 772 N N . ILE A 1 99 ? -5.197 -1.603 2.110 1.00 88.50 99 ILE A N 1
ATOM 773 C CA . ILE A 1 99 ? -3.751 -1.436 1.928 1.00 88.50 99 ILE A CA 1
ATOM 774 C C . ILE A 1 99 ? -3.039 -1.396 3.286 1.00 88.50 99 ILE A C 1
ATOM 776 O O . ILE A 1 99 ? -2.112 -2.167 3.547 1.00 88.50 99 ILE A O 1
ATOM 780 N N . MET A 1 100 ? -3.494 -0.504 4.161 1.00 90.06 100 MET A N 1
ATOM 781 C CA . MET A 1 100 ? -2.943 -0.272 5.490 1.00 90.06 100 MET A CA 1
ATOM 782 C C . MET A 1 100 ? -4.091 -0.227 6.493 1.00 90.06 100 MET A C 1
ATOM 784 O O . MET A 1 100 ? -5.135 0.361 6.216 1.00 90.06 100 MET A O 1
ATOM 788 N N . SER A 1 101 ? -3.899 -0.859 7.644 1.00 92.94 101 SER A N 1
ATOM 789 C CA . SER A 1 101 ? -4.829 -0.826 8.766 1.00 92.94 101 SER A CA 1
ATOM 790 C C . SER A 1 101 ? -4.119 -0.250 9.983 1.00 92.94 101 SER A C 1
ATOM 792 O O . SER A 1 101 ? -2.980 -0.614 10.273 1.00 92.94 101 SER A O 1
ATOM 794 N N . THR A 1 102 ? -4.795 0.640 10.697 1.00 93.38 102 THR A N 1
ATOM 795 C CA . THR A 1 102 ? -4.312 1.244 11.938 1.00 93.38 102 THR A CA 1
ATOM 796 C C . THR A 1 102 ? -5.369 1.035 13.010 1.00 93.38 102 THR A C 1
ATOM 798 O O . THR A 1 102 ? -6.534 1.338 12.771 1.00 93.38 102 THR A O 1
ATOM 801 N N . SER A 1 103 ? -4.973 0.493 14.158 1.00 94.06 103 SER A N 1
ATOM 802 C CA . SER A 1 103 ? -5.844 0.297 15.318 1.00 94.06 103 SER A CA 1
ATOM 803 C C . SER A 1 103 ? -5.343 1.157 16.469 1.00 94.06 103 SER A C 1
ATOM 805 O O . SER A 1 103 ? -4.157 1.119 16.796 1.00 94.06 103 SER A O 1
ATOM 807 N N . THR A 1 104 ? -6.238 1.928 17.074 1.00 93.88 104 THR A N 1
ATOM 808 C CA . THR A 1 104 ? -5.962 2.843 18.190 1.00 93.88 104 THR A CA 1
ATOM 809 C C . THR A 1 104 ? -7.137 2.848 19.157 1.00 93.88 104 THR A C 1
ATOM 811 O O . THR A 1 104 ? -8.234 2.416 18.808 1.00 93.88 104 THR A O 1
ATOM 814 N N . LYS A 1 105 ? -6.933 3.407 20.353 1.00 91.56 105 LYS A N 1
ATOM 815 C CA . LYS A 1 105 ? -8.041 3.764 21.248 1.00 91.56 105 LYS A CA 1
ATOM 816 C C . LYS A 1 105 ? -8.918 4.854 20.616 1.00 91.56 105 LYS A C 1
ATOM 818 O O . LYS A 1 105 ? -8.430 5.648 19.807 1.00 91.56 105 LYS A O 1
ATOM 823 N N . VAL A 1 106 ? -10.186 4.919 21.026 1.00 91.12 106 VAL A N 1
ATOM 824 C CA . VAL A 1 106 ? -11.189 5.866 20.492 1.00 91.12 106 VAL A CA 1
ATOM 825 C C . VAL A 1 106 ? -10.764 7.328 20.681 1.00 91.12 106 VAL A C 1
ATOM 827 O O . VAL A 1 106 ? -10.992 8.148 19.798 1.00 91.12 106 VAL A O 1
ATOM 830 N N . GLN A 1 107 ? -10.052 7.629 21.770 1.00 92.44 107 GLN A N 1
ATOM 831 C CA . GLN A 1 107 ? -9.502 8.959 22.073 1.00 92.44 107 GLN A CA 1
ATOM 832 C C . GLN A 1 107 ? -8.573 9.496 20.967 1.00 92.44 107 GLN A C 1
ATOM 834 O O . GLN A 1 107 ? -8.561 10.687 20.689 1.00 92.44 107 GLN A O 1
ATOM 839 N N . ASN A 1 108 ? -7.833 8.618 20.281 1.00 93.19 108 ASN A N 1
ATOM 840 C CA . ASN A 1 108 ? -6.817 8.998 19.291 1.00 93.19 108 ASN A CA 1
ATOM 841 C C . ASN A 1 108 ? -7.345 8.990 17.845 1.00 93.19 108 ASN A C 1
ATOM 843 O O . ASN A 1 108 ? -6.565 8.950 16.888 1.00 93.19 108 ASN A O 1
ATOM 847 N N . LYS A 1 109 ? -8.670 8.997 17.664 1.00 92.31 109 LYS A N 1
ATOM 848 C CA . LYS A 1 109 ? -9.323 8.875 16.353 1.00 92.31 109 LYS A CA 1
ATOM 849 C C . LYS A 1 109 ? -8.895 9.966 15.368 1.00 92.31 109 LYS A C 1
ATOM 851 O O . LYS A 1 109 ? -8.653 9.666 14.201 1.00 92.31 109 LYS A O 1
ATOM 856 N N . GLU A 1 110 ? -8.779 11.210 15.818 1.00 94.12 110 GLU A N 1
ATOM 857 C CA . GLU A 1 110 ? -8.405 12.341 14.958 1.00 94.12 110 GLU A CA 1
ATOM 858 C C . GLU A 1 110 ? -6.965 12.210 14.452 1.00 94.12 110 GLU A C 1
ATOM 860 O O . GLU A 1 110 ? -6.702 12.310 13.251 1.00 94.12 110 GLU A O 1
ATOM 865 N N . HIS A 1 111 ? -6.041 11.855 15.348 1.00 94.19 111 HIS A N 1
ATOM 866 C CA . HIS A 1 111 ? -4.648 11.583 14.999 1.00 94.19 111 HIS A CA 1
ATOM 867 C C . HIS A 1 111 ? -4.512 10.404 14.028 1.00 94.19 111 HIS A C 1
ATOM 869 O O . HIS A 1 111 ? -3.678 10.439 13.121 1.00 94.19 111 HIS A O 1
ATOM 875 N N . MET A 1 112 ? -5.353 9.376 14.153 1.00 93.19 112 MET A N 1
ATOM 876 C CA . MET A 1 112 ? -5.393 8.277 13.189 1.00 93.19 112 MET A CA 1
ATOM 877 C C . MET A 1 112 ? -5.782 8.771 11.785 1.00 93.19 112 MET A C 1
ATOM 879 O O . MET A 1 112 ? -5.114 8.420 10.812 1.00 93.19 112 MET A O 1
ATOM 883 N N . ILE A 1 113 ? -6.825 9.597 11.661 1.00 93.69 113 ILE A N 1
ATOM 884 C CA . ILE A 1 113 ? -7.265 10.133 10.362 1.00 93.69 113 ILE A CA 1
ATOM 885 C C . ILE A 1 113 ? -6.147 10.966 9.723 1.00 93.69 113 ILE A C 1
ATOM 887 O O . ILE A 1 113 ? -5.805 10.746 8.561 1.00 93.69 113 ILE A O 1
ATOM 891 N N . GLU A 1 114 ? -5.508 11.843 10.495 1.00 94.38 114 GLU A N 1
ATOM 892 C CA . GLU A 1 114 ? -4.396 12.677 10.025 1.00 94.38 114 GLU A CA 1
ATOM 893 C C . GLU A 1 114 ? -3.188 11.831 9.580 1.00 94.38 114 GLU A C 1
ATOM 895 O O . GLU A 1 114 ? -2.546 12.097 8.559 1.00 94.38 114 GLU A O 1
ATOM 900 N N . THR A 1 115 ? -2.913 10.734 10.286 1.00 94.69 115 THR A N 1
ATOM 901 C CA . THR A 1 115 ? -1.871 9.769 9.905 1.00 94.69 115 THR A CA 1
ATOM 902 C C . THR A 1 115 ? -2.151 9.149 8.544 1.00 94.69 115 THR A C 1
ATOM 904 O O . THR A 1 115 ? -1.252 9.044 7.703 1.00 94.69 115 THR A O 1
ATOM 907 N N . LEU A 1 116 ? -3.397 8.732 8.314 1.00 92.62 116 LEU A N 1
ATOM 908 C CA . LEU A 1 116 ? -3.820 8.149 7.048 1.00 92.62 116 LEU A CA 1
ATOM 909 C C . LEU A 1 116 ? -3.773 9.186 5.917 1.00 92.62 116 LEU A C 1
ATOM 911 O O . LEU A 1 116 ? -3.312 8.856 4.821 1.00 92.62 116 LEU A O 1
ATOM 915 N N . CYS A 1 117 ? -4.138 10.443 6.188 1.00 93.19 117 CYS A N 1
ATOM 916 C CA . CYS A 1 117 ? -3.973 11.567 5.263 1.00 93.19 117 CYS A CA 1
ATOM 917 C C . CYS A 1 117 ? -2.511 11.754 4.844 1.00 93.19 117 CYS A C 1
ATOM 919 O O . CYS A 1 117 ? -2.209 11.825 3.653 1.00 93.19 117 CYS A O 1
ATOM 921 N N . ARG A 1 118 ? -1.572 11.738 5.793 1.00 91.62 118 ARG A N 1
ATOM 922 C CA . ARG A 1 118 ? -0.132 11.849 5.496 1.00 91.62 118 ARG A CA 1
ATOM 923 C C . ARG A 1 118 ? 0.401 10.650 4.718 1.00 91.62 118 ARG A C 1
ATOM 925 O O . ARG A 1 118 ? 1.191 10.810 3.786 1.00 91.62 118 ARG A O 1
ATOM 932 N N . ALA A 1 119 ? -0.051 9.449 5.071 1.00 89.50 119 ALA A N 1
ATOM 933 C CA . ALA A 1 119 ? 0.326 8.217 4.390 1.00 89.50 119 ALA A CA 1
ATOM 934 C C . ALA A 1 119 ? -0.198 8.165 2.944 1.00 89.50 119 ALA A C 1
ATOM 936 O O . ALA A 1 119 ? 0.505 7.669 2.062 1.00 89.50 119 ALA A O 1
ATOM 937 N N . LYS A 1 120 ? -1.391 8.718 2.683 1.00 88.25 120 LYS A N 1
ATOM 938 C CA . LYS A 1 120 ? -2.019 8.787 1.353 1.00 88.25 120 LYS A CA 1
ATOM 939 C C . LYS A 1 120 ? -1.120 9.456 0.315 1.00 88.25 120 LYS A C 1
ATOM 941 O O . LYS A 1 120 ? -0.972 8.923 -0.775 1.00 88.25 120 LYS A O 1
ATOM 946 N N . PHE A 1 121 ? -0.421 10.535 0.673 1.00 86.38 121 PHE A N 1
ATOM 947 C CA . PHE A 1 121 ? 0.514 11.219 -0.236 1.00 86.38 121 PHE A CA 1
ATOM 948 C C . PHE A 1 121 ? 1.713 10.368 -0.679 1.00 86.38 121 PHE A C 1
ATOM 950 O O . PHE A 1 121 ? 2.426 10.739 -1.608 1.00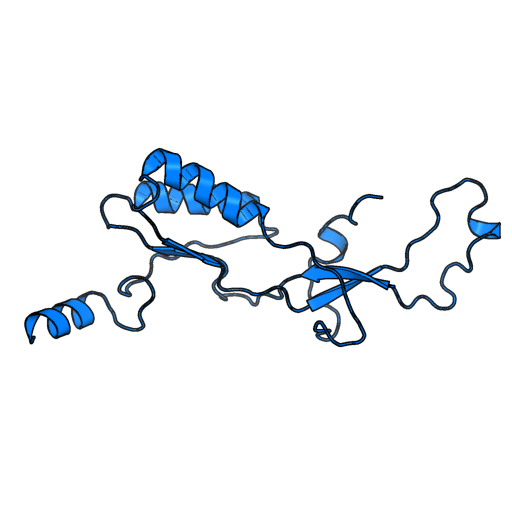 86.38 121 PHE A O 1
ATOM 957 N N . LYS A 1 122 ? 1.985 9.245 -0.004 1.00 85.94 122 LYS A N 1
ATOM 958 C CA . LYS A 1 122 ? 3.054 8.307 -0.382 1.00 85.94 122 LYS A CA 1
ATOM 959 C C . LYS A 1 122 ? 2.569 7.205 -1.324 1.00 85.94 122 LYS A C 1
ATOM 961 O O . LYS A 1 122 ? 3.392 6.432 -1.811 1.00 85.94 122 LYS A O 1
ATOM 966 N N . PHE A 1 123 ? 1.267 7.137 -1.591 1.00 81.69 123 PHE A N 1
ATOM 967 C CA . PHE A 1 123 ? 0.689 6.249 -2.586 1.00 81.69 123 PHE A CA 1
ATOM 968 C C . PHE A 1 123 ? 0.407 6.986 -3.894 1.00 81.69 123 PHE A C 1
ATOM 970 O O . PHE A 1 123 ? 0.188 8.192 -3.933 1.00 81.69 123 PHE A O 1
ATOM 977 N 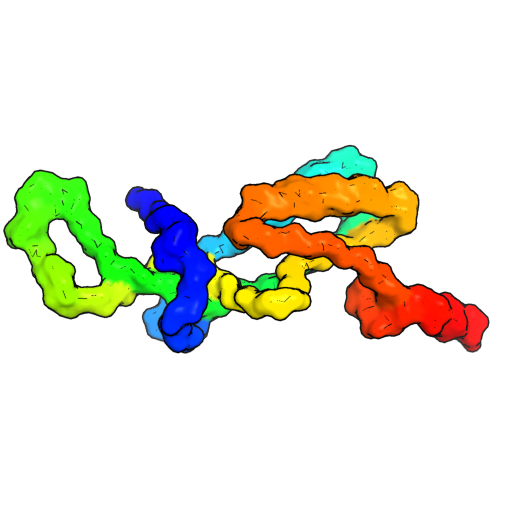N . LEU A 1 124 ? 0.407 6.221 -4.983 1.00 78.06 124 LEU A N 1
ATOM 978 C CA . LEU A 1 124 ? -0.018 6.690 -6.297 1.00 78.06 124 LEU A CA 1
ATOM 979 C C . LEU A 1 124 ? -1.520 6.427 -6.452 1.00 78.06 124 LEU A C 1
ATOM 981 O O . LEU A 1 124 ? -1.999 5.345 -6.108 1.00 78.06 124 LEU A O 1
ATOM 985 N N . GLY A 1 125 ? -2.252 7.392 -7.004 1.00 80.00 125 GLY A N 1
ATOM 986 C CA . GLY A 1 125 ? -3.701 7.306 -7.209 1.00 80.00 125 GLY A CA 1
ATOM 987 C C . GLY A 1 125 ? -4.525 7.733 -5.992 1.00 80.00 125 GLY A C 1
ATOM 988 O O . GLY A 1 125 ? -4.000 8.270 -5.021 1.00 80.00 125 GLY A O 1
ATOM 989 N N . CYS A 1 126 ? -5.835 7.493 -6.050 1.00 81.44 126 CYS A N 1
ATOM 990 C CA . CYS A 1 126 ? -6.781 7.953 -5.036 1.00 81.44 126 CYS A CA 1
ATOM 991 C C . CYS A 1 126 ? -7.074 6.864 -3.999 1.00 81.44 126 CYS A C 1
ATOM 993 O O . CYS A 1 126 ? -7.682 5.844 -4.321 1.00 81.44 126 CYS A O 1
ATOM 995 N N . GLN A 1 127 ? -6.702 7.099 -2.739 1.00 86.06 127 GLN A N 1
ATOM 996 C CA . GLN A 1 127 ? -7.090 6.239 -1.617 1.00 86.06 127 GLN A CA 1
ATOM 997 C C . GLN A 1 127 ? -8.255 6.850 -0.833 1.00 86.06 127 GLN A C 1
ATOM 999 O O . GLN A 1 127 ? -8.325 8.071 -0.633 1.00 86.06 127 GLN A O 1
ATOM 1004 N N . LYS A 1 128 ? -9.154 5.969 -0.388 1.00 90.44 128 LYS A N 1
ATOM 1005 C CA . LYS A 1 128 ? -10.280 6.272 0.498 1.00 90.44 128 LYS A CA 1
ATOM 1006 C C . LYS A 1 128 ? -9.960 5.781 1.908 1.00 90.44 128 LYS A C 1
ATOM 1008 O O . LYS A 1 128 ? -9.285 4.765 2.071 1.00 90.44 128 LYS A O 1
ATOM 1013 N N . PHE A 1 129 ? -10.455 6.499 2.907 1.00 92.31 129 PHE A N 1
ATOM 1014 C CA . PHE A 1 129 ? -10.357 6.100 4.306 1.00 92.31 129 PHE A CA 1
ATOM 1015 C C . PHE A 1 129 ? -11.697 5.537 4.760 1.00 92.31 129 PHE A C 1
ATOM 1017 O O . PHE A 1 129 ? -12.746 6.086 4.434 1.00 92.31 129 PHE A O 1
ATOM 1024 N N . HIS A 1 130 ? -11.648 4.444 5.512 1.00 92.00 130 HIS A N 1
ATOM 1025 C CA . HIS A 1 130 ? -12.826 3.797 6.069 1.00 92.00 130 HIS A CA 1
ATOM 1026 C C . HIS A 1 130 ? -12.562 3.504 7.541 1.00 92.00 130 HIS A C 1
ATOM 1028 O O . HIS A 1 130 ? -11.540 2.908 7.880 1.00 92.00 130 HIS A O 1
ATOM 1034 N N . ILE A 1 131 ? -13.483 3.925 8.406 1.00 92.88 131 ILE A N 1
ATOM 1035 C CA . ILE A 1 131 ? -13.477 3.548 9.818 1.00 92.88 131 ILE A CA 1
ATOM 1036 C C . ILE A 1 131 ? -14.219 2.218 9.918 1.00 92.88 131 ILE A C 1
ATOM 1038 O O . ILE A 1 131 ? -15.360 2.099 9.473 1.00 92.88 131 ILE A O 1
ATOM 1042 N N . SER A 1 132 ? -13.542 1.203 10.446 1.00 93.06 132 SER A N 1
ATOM 1043 C CA . SER A 1 132 ? -14.129 -0.122 10.631 1.00 93.06 132 SER A CA 1
ATOM 1044 C C . SER A 1 132 ? -15.141 -0.106 11.779 1.00 93.06 132 SER A C 1
ATOM 1046 O O . SER A 1 132 ? -14.894 0.534 12.796 1.00 93.06 132 SER A O 1
ATOM 1048 N N . LYS A 1 133 ? -16.239 -0.858 11.638 1.00 93.44 133 LYS A N 1
ATOM 1049 C CA . LYS A 1 133 ? -17.173 -1.176 12.740 1.00 93.44 133 LYS A CA 1
ATOM 1050 C C . LYS A 1 133 ? -16.695 -2.350 13.608 1.00 93.44 133 LYS A C 1
ATOM 1052 O O . LYS A 1 133 ? -17.351 -2.710 14.579 1.00 93.44 133 LYS A O 1
ATOM 1057 N N . LYS A 1 134 ? -15.578 -2.973 13.223 1.00 94.12 134 LYS A N 1
ATOM 1058 C CA . LYS A 1 134 ? -14.997 -4.133 13.903 1.00 94.12 134 LYS A CA 1
ATOM 1059 C C . LYS A 1 134 ? -14.121 -3.727 15.074 1.00 94.12 134 LYS A C 1
ATOM 1061 O O . LYS A 1 134 ? -13.500 -2.663 15.034 1.00 94.12 134 LYS A O 1
ATOM 1066 N N . TRP A 1 135 ? -13.987 -4.622 16.047 1.00 91.56 135 TRP A N 1
ATOM 1067 C CA . TRP A 1 135 ? -13.060 -4.441 17.160 1.00 91.56 135 TRP A CA 1
ATOM 1068 C C . TRP A 1 135 ? -11.600 -4.620 16.703 1.00 91.56 135 TRP A C 1
ATOM 1070 O O . TRP A 1 135 ? -11.048 -5.723 16.660 1.00 91.56 135 TRP A O 1
ATOM 1080 N N . GLY A 1 136 ? -10.957 -3.521 16.301 1.00 90.62 136 GLY A N 1
ATOM 1081 C CA . GLY A 1 136 ? -9.561 -3.511 15.856 1.00 90.62 136 GLY A CA 1
ATOM 1082 C C . GLY A 1 136 ? -9.324 -4.378 14.611 1.00 90.62 136 GLY A C 1
ATOM 1083 O O . GLY A 1 136 ? -9.814 -4.077 13.521 1.00 90.62 136 GLY A O 1
ATOM 1084 N N . PHE A 1 137 ? -8.532 -5.448 14.753 1.00 91.81 137 PHE A N 1
ATOM 1085 C CA . PHE A 1 137 ? -8.202 -6.379 13.661 1.00 91.81 137 PHE A CA 1
ATOM 1086 C C . PHE A 1 137 ? -8.982 -7.696 13.702 1.00 91.81 137 PHE A C 1
ATOM 1088 O O . PHE A 1 137 ? -8.681 -8.596 12.912 1.00 91.81 137 PHE A O 1
ATOM 1095 N N . THR A 1 138 ? -9.960 -7.815 14.599 1.00 92.81 138 THR A N 1
ATOM 1096 C CA . THR A 1 138 ? -10.804 -9.005 14.693 1.00 92.81 138 THR A CA 1
ATOM 1097 C C . THR A 1 138 ? -11.841 -9.038 13.568 1.00 92.81 138 THR A C 1
ATOM 1099 O O . THR A 1 138 ? -11.953 -8.130 12.736 1.00 92.81 138 THR A O 1
ATOM 1102 N N . LYS A 1 139 ? -12.582 -10.147 13.502 1.00 92.38 139 LYS A N 1
ATOM 1103 C CA . LYS A 1 139 ? -13.688 -10.313 12.556 1.00 92.38 139 LYS A CA 1
ATOM 1104 C C . LYS A 1 139 ? -15.009 -9.749 13.092 1.00 92.38 139 LYS A C 1
ATOM 1106 O O . LYS A 1 139 ? -15.838 -9.401 12.254 1.00 92.38 139 LYS A O 1
ATOM 1111 N N . PHE A 1 140 ? -15.145 -9.646 14.414 1.00 93.69 140 PHE A N 1
ATOM 1112 C CA . PHE A 1 140 ? -16.364 -9.284 15.140 1.00 93.69 140 PHE A CA 1
ATOM 1113 C C . PHE A 1 140 ? -16.616 -7.781 15.139 1.00 93.69 140 PHE A C 1
ATOM 1115 O O . PHE A 1 140 ? -15.671 -6.981 15.099 1.00 93.69 140 PHE A O 1
ATOM 1122 N N . ASN A 1 141 ? -17.890 -7.407 15.193 1.00 94.81 141 ASN A N 1
ATOM 1123 C CA . ASN A 1 141 ? -18.277 -6.025 15.447 1.00 94.81 141 ASN A CA 1
ATOM 1124 C C . ASN A 1 141 ? -17.968 -5.635 16.899 1.00 94.81 141 ASN A C 1
ATOM 1126 O O . ASN A 1 141 ? -17.737 -6.496 17.740 1.00 94.81 141 ASN A O 1
ATOM 1130 N N . VAL A 1 142 ? -17.927 -4.331 17.180 1.00 92.25 142 VAL A N 1
ATOM 1131 C CA . VAL A 1 142 ? -17.673 -3.827 18.542 1.00 92.25 142 VAL A CA 1
ATOM 1132 C C . VAL A 1 142 ? -18.721 -4.352 19.528 1.00 92.25 142 VAL A C 1
ATOM 1134 O O . VAL A 1 142 ? -18.333 -4.976 20.504 1.00 92.25 142 VAL A O 1
ATOM 1137 N N . ASN A 1 143 ? -20.012 -4.209 19.211 1.00 92.38 143 ASN A N 1
ATOM 1138 C CA . ASN A 1 143 ? -21.112 -4.645 20.083 1.00 92.38 143 ASN A CA 1
ATOM 1139 C C . ASN A 1 143 ? -21.048 -6.152 20.385 1.00 92.38 143 ASN A C 1
ATOM 1141 O O . ASN A 1 143 ? -20.995 -6.547 21.537 1.00 92.38 143 ASN A O 1
ATOM 1145 N N . GLU A 1 144 ? -20.935 -6.984 19.341 1.00 92.94 144 GLU A N 1
ATOM 1146 C CA . GLU A 1 144 ? -20.800 -8.444 19.488 1.00 92.94 144 GLU A CA 1
ATOM 1147 C C . GLU A 1 144 ? -19.600 -8.823 20.366 1.00 92.94 144 GLU A C 1
ATOM 1149 O O . GLU A 1 144 ? -19.640 -9.797 21.110 1.00 92.94 144 GLU A O 1
ATOM 1154 N N . PHE A 1 145 ? -18.500 -8.075 20.256 1.00 91.75 145 PHE A N 1
ATOM 1155 C CA . PHE A 1 145 ? -17.311 -8.332 21.053 1.00 91.75 145 PHE A CA 1
ATOM 1156 C C . PHE A 1 145 ? -17.497 -7.935 22.519 1.00 91.75 145 PHE A C 1
ATOM 1158 O O . PHE A 1 145 ? -16.988 -8.630 23.392 1.00 91.75 145 PHE A O 1
ATOM 1165 N N . GLU A 1 146 ? -18.214 -6.846 22.789 1.00 91.38 146 GLU A N 1
ATOM 1166 C CA . GLU A 1 146 ? -18.557 -6.413 24.146 1.00 91.38 146 GLU A CA 1
ATOM 1167 C C . GLU A 1 146 ? -19.482 -7.426 24.831 1.00 91.38 146 GLU A C 1
ATOM 1169 O O . GLU A 1 146 ? -19.186 -7.832 25.953 1.00 91.38 146 GLU A O 1
ATOM 1174 N N . ASP A 1 147 ? -20.500 -7.925 24.124 1.00 93.12 147 ASP A N 1
ATOM 1175 C CA . ASP A 1 147 ? -21.418 -8.953 24.632 1.00 93.12 147 ASP A CA 1
ATOM 1176 C C . ASP A 1 147 ? -20.663 -10.248 24.996 1.00 93.12 147 ASP A C 1
ATOM 1178 O O . ASP A 1 147 ? -20.751 -10.732 26.123 1.00 93.12 147 ASP A O 1
ATOM 1182 N N . MET A 1 148 ? -19.803 -10.755 24.099 1.00 91.88 148 MET A N 1
ATOM 1183 C CA . MET A 1 148 ? -18.971 -11.943 24.371 1.00 91.88 148 MET A CA 1
ATOM 1184 C C . MET A 1 148 ? -17.998 -11.769 25.550 1.00 91.88 148 MET A C 1
ATOM 1186 O O . MET A 1 148 ? -17.554 -12.758 26.136 1.00 91.88 148 MET A O 1
ATOM 1190 N N . MET A 1 149 ? -17.570 -10.537 25.836 1.00 90.94 149 MET A N 1
ATOM 1191 C CA . MET A 1 149 ? -16.681 -10.240 26.962 1.00 90.94 149 MET A CA 1
ATOM 1192 C C . MET A 1 149 ? -17.455 -10.072 28.272 1.00 90.94 149 MET A C 1
ATOM 1194 O O . MET A 1 149 ? -16.860 -10.277 29.323 1.00 90.94 149 MET A O 1
ATOM 1198 N N . ALA A 1 150 ? -18.738 -9.709 28.208 1.00 92.81 150 ALA A N 1
ATOM 1199 C CA . ALA A 1 150 ? -19.627 -9.588 29.360 1.00 92.81 150 ALA A CA 1
ATOM 1200 C C . ALA A 1 150 ? -20.209 -10.940 29.813 1.00 92.81 150 ALA A C 1
ATOM 1202 O O . ALA A 1 150 ? -20.515 -11.107 30.988 1.00 92.81 150 ALA A O 1
ATOM 1203 N N . GLU A 1 151 ? -20.348 -11.905 28.898 1.00 90.12 151 GLU A N 1
ATOM 1204 C CA . GLU A 1 151 ? -20.791 -13.277 29.200 1.00 90.12 151 GLU A CA 1
ATOM 1205 C C . GLU A 1 151 ? -19.715 -14.152 29.878 1.00 90.12 151 GLU A C 1
ATOM 1207 O O . GLU A 1 151 ? -20.022 -15.250 30.347 1.00 90.12 151 GLU A O 1
ATOM 1212 N N . LYS A 1 152 ? -18.457 -13.697 29.908 1.00 71.38 152 LYS A N 1
ATOM 1213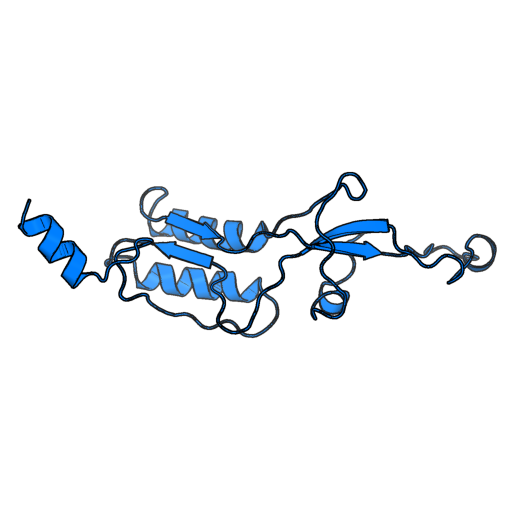 C CA . LYS A 1 152 ? -17.323 -14.386 30.544 1.00 71.38 152 LYS A CA 1
ATOM 1214 C C . LYS A 1 152 ? -17.091 -13.933 31.976 1.00 71.38 152 LYS A C 1
ATOM 1216 O O . LYS A 1 152 ? -16.704 -14.813 32.777 1.00 71.38 152 LYS A O 1
#

Foldseek 3Di:
DDDDDCVVVVDDDDDADFDDPQADDADDPVVLVCLLQVLCCVPQNPPQKDKDFPWDFGGWDFAPDQDPDVPSVVVDPPCVVVTGHTDYTDTDDDPPGDGMFMDGPPVCVVSNVVSVVRSQVSDPDDDDDDDDQCDRPDPDGPVVVVVVVVVD

Sequence (152 aa):
MGHHPPRCYWYCKNKRRPKSCFCRGVPDAKAVRMCANKYMVKSCGKDGFCIQMRFHPFHVILINKMLSCAGADRLQTGVWGAFGKPQGTVARVHIGQVIMSTSTKVQNKEHMIETLCRAKFKFLGCQKFHISKKWGFTKFNVNEFEDMMAEK

Secondary structure (DSSP, 8-state):
-PPPPGGGGSS--SPP-B--TT------SHHHHHHHHHHHHHHH-TTSEEEEE-----EEEEE-PPP-STTHHHH--TTTT--PEEEEEE----TT---EEEEE-GGGHHHHHHHHHHHHTTSSS-------SBSTTSSSBHHHHHHHHH--

pLDDT: mean 85.49, std 12.23, range [32.91, 95.81]

Radius of gyration: 21.14 Å; chains: 1; bounding box: 50×32×61 Å